Protein AF-A0A942MQF6-F1 (afdb_monomer)

Nearest PDB structures (foldseek):
  1tc3-assembly1_C  TM=9.231E-01  e=2.470E+00  Caenorhabditis elegans
  1pdn-assembly1_C  TM=7.793E-01  e=3.085E+00  Drosophila melanogaster
  7ol9-assembly1_A  TM=6.989E-01  e=1.836E+00  Bacillus subtilis subsp. subtilis str. 168
  4zms-assembly1_B  TM=6.231E-01  e=1.836E+00  Streptococcus pneumoniae R6
  4z59-assembly1_A  TM=5.228E-01  e=5.183E+00  Escherichia coli K-12

Structure (mmCIF, N/CA/C/O backbone):
data_AF-A0A942MQF6-F1
#
_entry.id   AF-A0A942MQF6-F1
#
loop_
_atom_site.group_PDB
_atom_site.id
_atom_site.type_symbol
_atom_site.label_atom_id
_atom_site.label_alt_id
_atom_site.label_comp_id
_atom_site.label_asym_id
_atom_site.label_entity_id
_atom_site.label_seq_id
_atom_site.pdbx_PDB_ins_code
_atom_site.Cartn_x
_atom_site.Cartn_y
_atom_site.Cartn_z
_atom_site.occupancy
_atom_site.B_iso_or_equiv
_atom_site.auth_seq_id
_atom_site.auth_comp_id
_atom_site.auth_asym_id
_atom_site.auth_atom_id
_atom_site.pdbx_PDB_model_num
ATOM 1 N N . MET A 1 1 ? 0.309 -15.001 -24.208 1.00 38.16 1 MET A N 1
ATOM 2 C CA . MET A 1 1 ? 1.568 -15.093 -23.440 1.00 38.16 1 MET A CA 1
ATOM 3 C C . MET A 1 1 ? 1.354 -14.332 -22.144 1.00 38.16 1 MET A C 1
ATOM 5 O O . MET A 1 1 ? 1.345 -13.108 -22.162 1.00 38.16 1 MET A O 1
ATOM 9 N N . THR A 1 2 ? 1.024 -15.024 -21.055 1.00 46.16 2 THR A N 1
ATOM 10 C CA . THR A 1 2 ? 0.830 -14.391 -19.747 1.00 46.16 2 THR A CA 1
ATOM 11 C C . THR A 1 2 ? 2.182 -13.873 -19.282 1.00 46.16 2 THR A C 1
ATOM 13 O O . THR A 1 2 ? 3.095 -14.641 -19.005 1.00 46.16 2 THR A O 1
ATOM 16 N N . ASN A 1 3 ? 2.349 -12.555 -19.272 1.00 54.16 3 ASN A N 1
ATO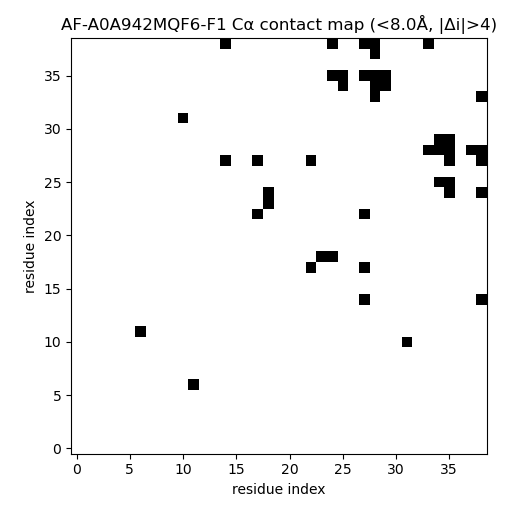M 17 C CA . ASN A 1 3 ? 3.533 -11.923 -18.717 1.00 54.16 3 ASN A CA 1
ATOM 18 C C . ASN A 1 3 ? 3.440 -12.084 -17.192 1.00 54.16 3 ASN A C 1
ATOM 20 O O . ASN A 1 3 ? 2.864 -11.233 -16.515 1.00 54.16 3 ASN A O 1
ATOM 24 N N . HIS A 1 4 ? 3.889 -13.231 -16.667 1.00 56.69 4 HIS A N 1
ATOM 25 C CA . HIS A 1 4 ? 3.968 -13.495 -15.231 1.00 56.69 4 HIS A CA 1
ATOM 26 C C . HIS A 1 4 ? 5.000 -12.523 -14.653 1.00 56.69 4 HIS A C 1
ATOM 28 O O . HIS A 1 4 ? 6.179 -12.849 -14.526 1.00 56.69 4 HIS A O 1
ATOM 34 N N . LYS A 1 5 ? 4.573 -11.283 -14.374 1.00 69.69 5 LYS A N 1
ATOM 35 C CA . LYS A 1 5 ? 5.404 -10.278 -13.719 1.00 69.69 5 LYS A CA 1
ATOM 36 C C . LYS A 1 5 ? 5.734 -10.819 -12.331 1.00 69.69 5 LYS A C 1
ATOM 38 O O . LYS A 1 5 ? 4.929 -10.681 -11.409 1.00 69.69 5 LYS A O 1
ATOM 43 N N . HIS A 1 6 ? 6.901 -11.434 -12.197 1.00 82.44 6 HIS A N 1
ATOM 44 C CA . HIS A 1 6 ? 7.445 -11.857 -10.916 1.00 82.44 6 HIS A CA 1
ATOM 45 C C . HIS A 1 6 ? 7.512 -10.668 -9.951 1.00 82.44 6 HIS A C 1
ATOM 47 O O . HIS A 1 6 ? 7.597 -9.512 -10.377 1.00 82.44 6 HIS A O 1
ATOM 53 N N . LEU A 1 7 ? 7.428 -10.958 -8.654 1.00 90.00 7 LEU A N 1
ATOM 54 C CA . LEU A 1 7 ? 7.660 -9.959 -7.620 1.00 90.00 7 LEU A CA 1
ATOM 55 C C . LEU A 1 7 ? 9.125 -9.535 -7.659 1.00 90.00 7 LEU A C 1
ATOM 57 O O . LEU A 1 7 ? 10.022 -10.378 -7.526 1.00 90.00 7 LEU A O 1
ATOM 61 N N . THR A 1 8 ? 9.343 -8.237 -7.828 1.00 92.12 8 THR A N 1
ATOM 62 C CA . THR A 1 8 ? 10.659 -7.616 -7.679 1.00 92.12 8 THR A CA 1
ATOM 63 C C . THR A 1 8 ? 11.093 -7.630 -6.20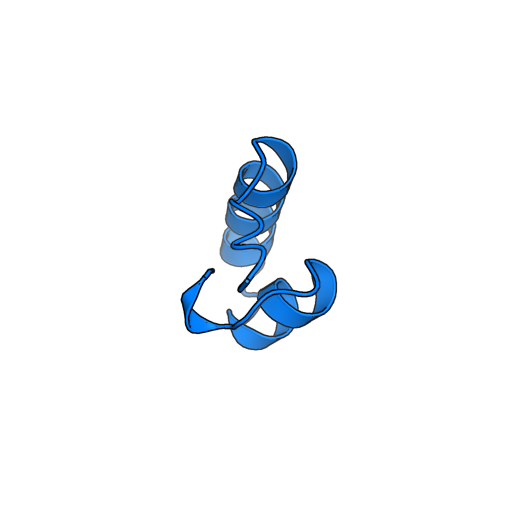8 1.00 92.12 8 THR A C 1
ATOM 65 O O . THR A 1 8 ? 10.316 -7.980 -5.318 1.00 92.12 8 THR A O 1
ATOM 68 N N . LEU A 1 9 ? 12.351 -7.279 -5.930 1.00 94.44 9 LEU A N 1
ATOM 69 C CA . LEU A 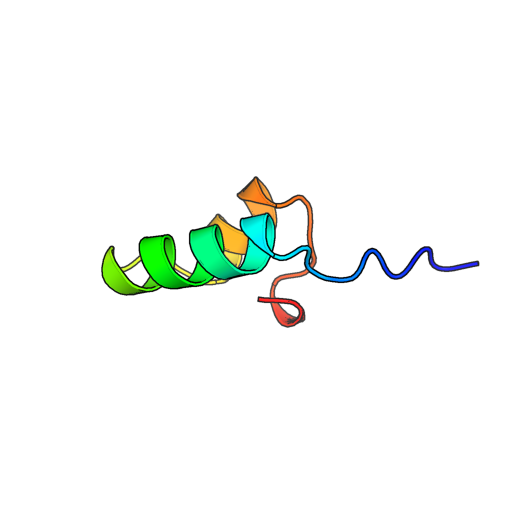1 9 ? 12.817 -7.135 -4.546 1.00 94.44 9 LEU A CA 1
ATOM 70 C C . LEU A 1 9 ? 12.061 -6.016 -3.811 1.00 94.44 9 LEU A C 1
ATOM 72 O O . LEU A 1 9 ? 11.684 -6.210 -2.657 1.00 94.44 9 LEU A O 1
ATOM 76 N N . ASP A 1 10 ? 11.768 -4.908 -4.495 1.00 94.00 10 ASP A N 1
ATOM 77 C CA . ASP A 1 10 ? 10.929 -3.825 -3.974 1.00 94.00 10 ASP A CA 1
ATOM 78 C C . ASP A 1 10 ? 9.511 -4.298 -3.659 1.00 94.00 10 ASP A C 1
ATOM 80 O O . ASP A 1 10 ? 9.027 -4.053 -2.555 1.00 94.00 10 ASP A O 1
ATOM 84 N N . ASP A 1 11 ? 8.879 -5.053 -4.568 1.00 94.06 11 ASP A N 1
ATOM 85 C CA . ASP A 1 11 ? 7.544 -5.609 -4.322 1.00 94.06 11 ASP A CA 1
ATOM 86 C C . ASP A 1 11 ? 7.545 -6.454 -3.036 1.00 94.06 11 ASP A C 1
ATOM 88 O O . ASP A 1 11 ? 6.654 -6.325 -2.202 1.00 94.06 11 ASP A O 1
ATOM 92 N N . ARG A 1 12 ? 8.572 -7.291 -2.830 1.00 94.75 12 ARG A N 1
ATOM 93 C CA . ARG A 1 12 ? 8.698 -8.140 -1.629 1.00 94.75 12 ARG A CA 1
ATOM 94 C C . ARG A 1 12 ? 8.906 -7.321 -0.355 1.00 94.75 12 ARG A C 1
ATOM 96 O O . ARG A 1 12 ? 8.296 -7.627 0.667 1.00 94.75 12 ARG A O 1
ATOM 103 N N . SER A 1 13 ? 9.740 -6.284 -0.415 1.00 97.00 13 SER A N 1
ATOM 104 C CA . SER A 1 13 ? 9.967 -5.366 0.708 1.00 97.00 13 SER A CA 1
ATOM 105 C C . SER A 1 13 ? 8.681 -4.620 1.090 1.00 97.00 13 SER A C 1
ATOM 107 O O . SER A 1 13 ? 8.325 -4.511 2.270 1.00 97.00 13 SER A O 1
ATOM 109 N N . TYR A 1 14 ? 7.924 -4.183 0.080 1.00 96.38 14 TYR A N 1
ATOM 110 C CA . TYR A 1 14 ? 6.624 -3.549 0.257 1.00 96.38 14 TYR A CA 1
ATOM 111 C C . TYR A 1 14 ? 5.597 -4.498 0.881 1.00 96.38 14 TYR A C 1
ATOM 113 O O . TYR A 1 14 ? 4.917 -4.108 1.832 1.00 96.38 14 TYR A O 1
ATOM 121 N N . ILE A 1 15 ? 5.508 -5.746 0.402 1.00 96.19 15 ILE A N 1
ATOM 122 C CA . ILE A 1 15 ? 4.623 -6.772 0.975 1.00 96.19 15 ILE A CA 1
ATOM 123 C C . ILE A 1 15 ? 4.943 -6.965 2.456 1.00 96.19 15 ILE A C 1
ATOM 125 O O . ILE A 1 15 ? 4.045 -6.859 3.285 1.00 96.19 15 ILE A O 1
ATOM 129 N N . GLN A 1 16 ? 6.217 -7.166 2.807 1.00 96.94 16 GLN A N 1
ATOM 130 C CA . GLN A 1 16 ? 6.635 -7.365 4.196 1.00 96.94 16 GLN A CA 1
ATOM 131 C C . GLN A 1 16 ? 6.236 -6.184 5.095 1.00 96.94 16 GLN A C 1
ATOM 133 O O . GLN A 1 16 ? 5.679 -6.383 6.174 1.00 96.94 16 GLN A O 1
ATOM 138 N N . THR A 1 17 ? 6.490 -4.954 4.643 1.00 97.62 17 THR A N 1
ATOM 139 C CA . THR A 1 17 ? 6.145 -3.731 5.387 1.00 97.62 17 THR A CA 1
ATOM 140 C C . THR A 1 17 ? 4.632 -3.570 5.545 1.00 97.62 17 THR A C 1
ATOM 142 O O . THR A 1 17 ? 4.147 -3.204 6.617 1.00 97.62 17 THR A O 1
ATOM 145 N N . SER A 1 18 ? 3.876 -3.890 4.496 1.00 97.06 18 SER A N 1
ATOM 146 C CA . SER A 1 18 ? 2.415 -3.799 4.488 1.00 97.06 18 SER A CA 1
ATOM 147 C C . SER A 1 18 ? 1.773 -4.850 5.397 1.00 97.06 18 SER A C 1
ATOM 149 O O . SER A 1 18 ? 0.847 -4.527 6.137 1.00 97.06 18 SER A O 1
ATOM 151 N N . LEU A 1 19 ? 2.296 -6.081 5.406 1.00 95.69 19 LEU A N 1
ATOM 152 C CA . LEU A 1 19 ? 1.844 -7.141 6.313 1.00 95.69 19 LEU A CA 1
ATOM 153 C C . LEU A 1 19 ? 2.106 -6.779 7.778 1.00 95.69 19 LEU A C 1
ATOM 155 O O . LEU A 1 19 ? 1.230 -6.965 8.614 1.00 95.69 19 LEU A O 1
ATOM 159 N N . ASN A 1 20 ? 3.264 -6.183 8.078 1.00 96.94 20 ASN A N 1
ATOM 160 C CA . ASN A 1 20 ? 3.564 -5.656 9.415 1.00 96.94 20 ASN A CA 1
ATOM 161 C C . ASN A 1 20 ? 2.652 -4.486 9.830 1.00 96.94 20 ASN A C 1
ATOM 163 O O . ASN A 1 20 ? 2.614 -4.136 11.004 1.00 96.94 20 ASN A O 1
ATOM 167 N N . SER A 1 21 ? 1.942 -3.875 8.878 1.00 96.12 21 SER A N 1
ATOM 168 C CA . SER A 1 21 ? 0.998 -2.775 9.107 1.00 96.12 21 SER A CA 1
ATOM 169 C C . SER A 1 21 ? -0.470 -3.236 9.073 1.00 96.12 21 SER A C 1
ATOM 171 O O . SER A 1 21 ? -1.357 -2.397 8.920 1.00 96.12 21 SER A O 1
ATOM 173 N N . ASP A 1 22 ? -0.734 -4.549 9.154 1.00 95.44 22 ASP A N 1
ATOM 174 C CA . ASP A 1 22 ? -2.073 -5.167 9.090 1.00 95.44 22 ASP A CA 1
ATOM 175 C C . ASP A 1 22 ? -2.837 -4.931 7.766 1.00 95.44 22 ASP A C 1
ATOM 177 O O . ASP A 1 22 ? -4.070 -4.982 7.698 1.00 95.44 22 ASP A O 1
ATOM 181 N N . PHE A 1 23 ? -2.125 -4.697 6.658 1.00 95.81 23 PHE A N 1
ATOM 182 C CA . PHE A 1 23 ? -2.77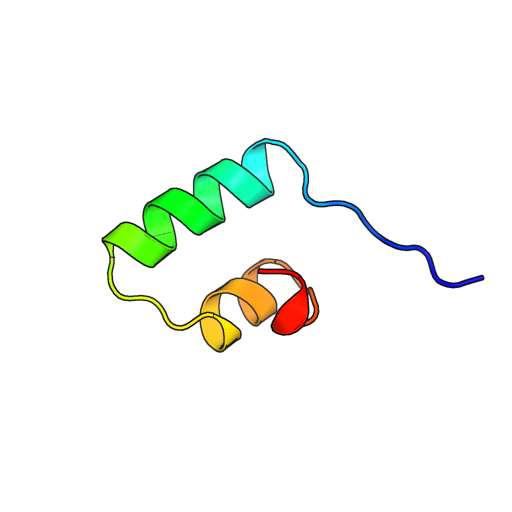3 -4.587 5.350 1.00 95.81 23 PHE A CA 1
ATOM 183 C C . PHE A 1 23 ? -3.226 -5.968 4.868 1.00 95.81 23 PHE A C 1
ATOM 185 O O . PHE A 1 23 ? -2.492 -6.952 4.929 1.00 95.81 23 PHE A O 1
ATOM 192 N N . SER A 1 24 ? -4.429 -6.037 4.295 1.00 96.06 24 SER A N 1
ATOM 193 C CA . SER A 1 24 ? -4.919 -7.273 3.679 1.00 96.06 24 SER A CA 1
ATOM 194 C C . SER A 1 24 ? -4.200 -7.582 2.362 1.00 96.06 24 SER A C 1
ATOM 196 O O . SER A 1 24 ? -3.903 -6.681 1.575 1.00 96.06 24 SER A O 1
ATOM 198 N N . PHE A 1 25 ? -4.022 -8.870 2.051 1.00 95.06 25 PHE A N 1
ATOM 199 C CA . PHE A 1 25 ? -3.420 -9.333 0.791 1.00 95.06 25 PHE A CA 1
ATOM 200 C C . PHE A 1 25 ? -4.050 -8.689 -0.450 1.00 95.06 25 PHE A C 1
ATOM 202 O O . PHE A 1 25 ? -3.354 -8.326 -1.395 1.00 95.06 25 PHE A O 1
ATOM 209 N N . ARG A 1 26 ? -5.373 -8.476 -0.432 1.00 95.81 26 ARG A N 1
ATOM 210 C CA . ARG A 1 26 ? -6.104 -7.838 -1.533 1.00 95.81 26 ARG A CA 1
ATOM 211 C C . ARG A 1 26 ? -5.671 -6.387 -1.750 1.00 95.81 26 ARG A C 1
ATOM 213 O O . ARG A 1 26 ? -5.425 -6.005 -2.886 1.00 95.81 26 ARG A O 1
ATOM 220 N N . ARG A 1 27 ? -5.519 -5.612 -0.671 1.00 96.19 27 ARG A N 1
ATOM 221 C 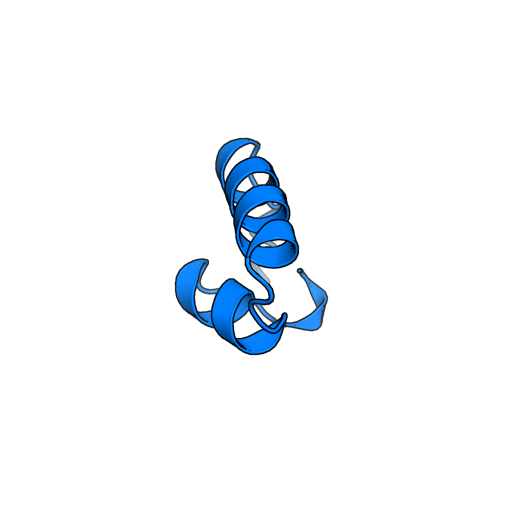CA . ARG A 1 27 ? -5.042 -4.218 -0.719 1.00 96.19 27 ARG A CA 1
ATOM 222 C C . ARG A 1 27 ? -3.619 -4.130 -1.262 1.00 96.19 27 ARG A C 1
ATOM 224 O O . ARG A 1 27 ? -3.334 -3.279 -2.098 1.00 96.19 27 ARG A O 1
ATOM 231 N N . ILE A 1 28 ? -2.745 -5.026 -0.812 1.00 96.50 28 ILE A N 1
ATOM 232 C CA . ILE A 1 28 ? -1.345 -5.087 -1.250 1.00 96.50 28 ILE A CA 1
ATOM 233 C C . ILE A 1 28 ? -1.270 -5.448 -2.742 1.00 96.50 28 ILE A C 1
ATOM 235 O O . ILE A 1 28 ? -0.540 -4.821 -3.508 1.00 96.50 28 ILE A O 1
ATOM 239 N N . ALA A 1 29 ? -2.084 -6.409 -3.179 1.00 94.69 29 ALA A N 1
ATOM 240 C CA . ALA A 1 29 ? -2.167 -6.825 -4.574 1.00 94.69 29 ALA A CA 1
ATOM 241 C C . ALA A 1 29 ? -2.661 -5.702 -5.496 1.00 94.69 29 ALA A C 1
ATOM 243 O O . ALA A 1 29 ? -2.111 -5.521 -6.581 1.00 94.69 29 ALA A O 1
ATOM 244 N N . GLU A 1 30 ? -3.654 -4.921 -5.056 1.00 94.56 30 GLU A N 1
ATOM 245 C CA . GLU A 1 30 ? -4.134 -3.742 -5.786 1.00 94.56 30 GLU A CA 1
ATOM 246 C C . GLU A 1 30 ? -3.015 -2.708 -5.980 1.00 94.56 30 GLU A C 1
ATOM 248 O O . GLU A 1 30 ? -2.830 -2.217 -7.094 1.00 94.56 30 GLU A O 1
ATOM 253 N N . GLN A 1 31 ? -2.225 -2.436 -4.935 1.00 93.94 31 GLN A N 1
ATOM 254 C CA . GLN A 1 31 ? -1.102 -1.488 -4.983 1.00 93.94 31 GLN A CA 1
ATOM 255 C C . GLN A 1 31 ? 0.020 -1.943 -5.921 1.00 93.94 3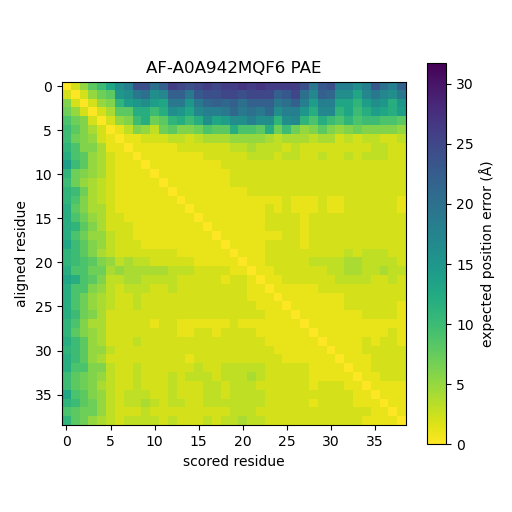1 GLN A C 1
ATOM 257 O O . GLN A 1 31 ? 0.578 -1.137 -6.660 1.00 93.94 31 GLN A O 1
ATOM 262 N N . LEU A 1 32 ? 0.308 -3.245 -5.951 1.00 91.88 32 LEU A N 1
ATOM 263 C CA . LEU A 1 32 ? 1.330 -3.820 -6.829 1.00 91.88 32 LEU A CA 1
ATOM 264 C C . LEU A 1 32 ? 0.813 -4.164 -8.236 1.00 91.88 32 LEU A C 1
ATOM 266 O O . LEU A 1 32 ? 1.575 -4.646 -9.080 1.00 91.88 32 LEU A O 1
ATOM 270 N N . ASN A 1 33 ? -0.478 -3.935 -8.498 1.00 91.12 33 ASN A N 1
ATOM 271 C CA . ASN A 1 33 ? -1.164 -4.344 -9.721 1.00 91.12 33 ASN A CA 1
ATOM 272 C C . ASN A 1 33 ? -0.951 -5.846 -10.028 1.00 91.12 33 ASN A C 1
ATOM 274 O O . ASN A 1 33 ? -0.605 -6.244 -11.144 1.0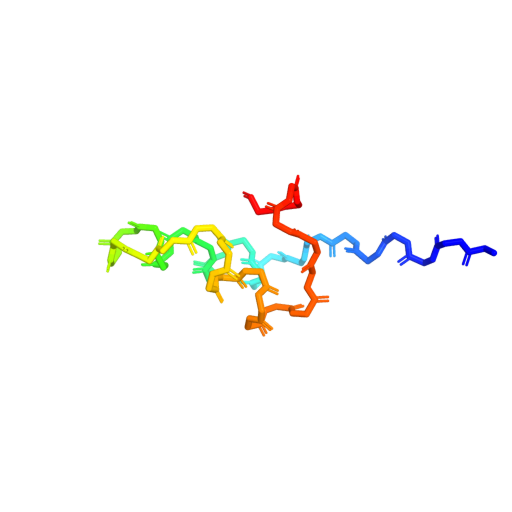0 91.12 33 ASN A O 1
ATOM 278 N N . LYS A 1 34 ? -1.110 -6.686 -8.997 1.00 89.38 34 LYS A N 1
ATOM 279 C CA . LYS A 1 34 ? -0.956 -8.149 -9.042 1.00 89.38 34 LYS A CA 1
ATOM 280 C C . LYS A 1 34 ? -2.254 -8.851 -8.656 1.00 89.38 34 LYS A C 1
ATOM 282 O O . LYS A 1 34 ? -3.188 -8.250 -8.133 1.00 89.38 34 LYS A O 1
ATOM 287 N N . HIS A 1 35 ? -2.291 -10.162 -8.883 1.00 91.38 35 HIS A N 1
ATOM 288 C CA . HIS A 1 35 ? -3.356 -10.996 -8.345 1.00 91.38 35 HIS A CA 1
ATOM 289 C C . HIS A 1 35 ? -3.143 -11.215 -6.833 1.00 91.38 35 HIS A C 1
ATOM 291 O O . HIS A 1 35 ? -1.998 -11.399 -6.422 1.00 91.38 35 HIS A O 1
ATOM 297 N N . PRO A 1 36 ? -4.197 -11.265 -5.996 1.00 92.12 36 PRO A N 1
ATOM 298 C CA . PRO A 1 36 ? -4.058 -11.505 -4.557 1.00 92.12 36 PRO A CA 1
ATOM 299 C C . PRO A 1 36 ? -3.311 -12.787 -4.199 1.00 92.12 36 PRO A C 1
ATOM 301 O O . PRO A 1 36 ? -2.578 -12.793 -3.228 1.00 92.12 36 PRO A O 1
ATOM 304 N N . SER A 1 37 ? -3.429 -13.844 -5.009 1.00 91.25 37 SER A N 1
ATOM 305 C CA . SER A 1 37 ? -2.673 -15.092 -4.801 1.00 91.25 37 SER A CA 1
ATOM 306 C C . SER A 1 37 ? -1.177 -14.984 -5.130 1.00 91.25 37 SER A C 1
ATOM 308 O O . SER A 1 37 ? -0.466 -15.979 -5.049 1.00 91.25 37 SER A O 1
ATOM 310 N N . THR A 1 38 ? -0.724 -13.834 -5.638 1.00 90.38 38 THR A N 1
ATOM 311 C CA . THR A 1 38 ? 0.698 -13.538 -5.875 1.00 90.38 38 THR A CA 1
ATOM 312 C C . THR A 1 38 ? 1.359 -12.927 -4.643 1.00 90.38 38 THR A C 1
ATOM 314 O O . THR A 1 38 ? 2.581 -12.976 -4.556 1.00 90.38 38 THR A O 1
ATOM 317 N N . ILE A 1 39 ? 0.571 -12.331 -3.744 1.00 90.94 39 ILE A N 1
ATOM 318 C CA . ILE A 1 39 ? 1.025 -11.717 -2.492 1.00 90.94 39 ILE A CA 1
ATOM 319 C C . ILE A 1 39 ? 1.071 -12.783 -1.405 1.00 90.94 39 ILE A C 1
ATOM 321 O O . ILE A 1 39 ? 2.077 -12.795 -0.667 1.00 90.94 39 ILE A O 1
#

Mean predicted aligned error: 4.29 Å

Sequence (39 aa):
MTNHKHLTLDDRSYIQTSLNSDFSFRRIAEQLNKHPSTI

Secondary structure (DSSP, 8-state):
-----PPPHHHHHHHHHHHTTT--HHHHHHHTTS-GGG-

Radius of gyration: 9.95 Å; Cα c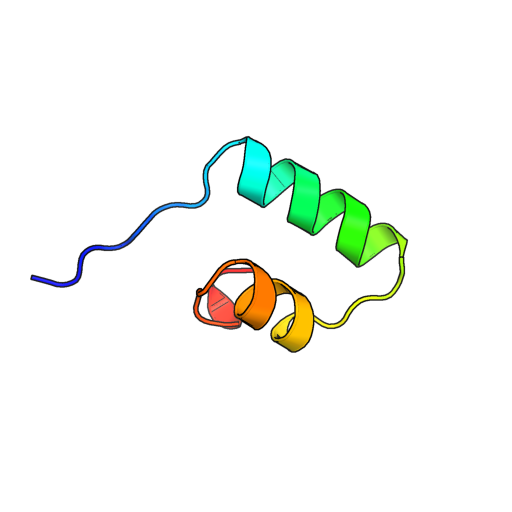ontacts (8 Å, |Δi|>4): 23; chains: 1; bounding box: 19×14×33 Å

pLDDT: mean 88.7,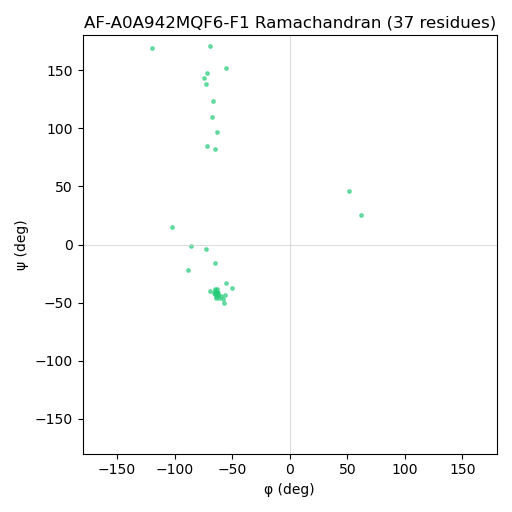 std 14.5, range [38.16, 97.62]

Foldseek 3Di:
DPPPPAQDPVLVVQVVVCVVVVHQLVRSCVVVVHDSVND

Solvent-accessible surface area (backbone atoms only — not comparable to full-atom values): 2504 Å² total; per-residue (Å²): 132,84,79,78,78,70,81,49,74,65,53,51,54,50,50,56,56,37,52,76,67,73,52,52,52,60,62,54,11,61,75,68,74,48,56,46,93,77,100